Protein AF-A0A815V3P8-F1 (afdb_monomer_lite)

pLDDT: mean 80.85, std 13.57, range [45.38, 95.81]

Ra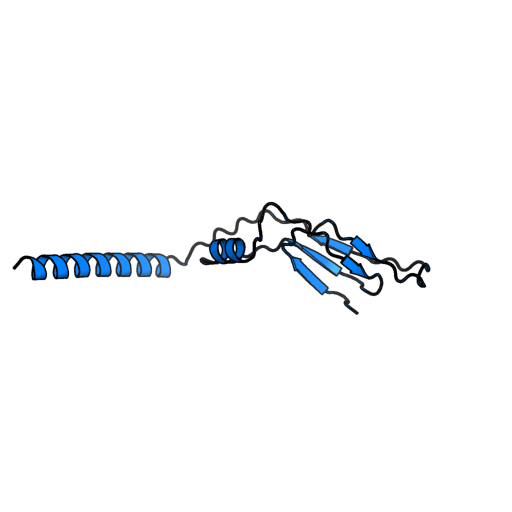dius of gyration: 24.32 Å; chains: 1; bounding box: 68×27×60 Å

Secondary structure (DSSP, 8-state):
--EEEEEEE--SSPPEEETT-EEEEEEE-----TTHHHHHHHHT--SSS--TT-PEEE--TT--S-----EEE-PPP------PPPHHHHHHHHHHHHHHHHHHHHHHHHH--

InterPro domains:
  IPR012945 Tubulin binding cofactor C-like domain [PF07986] (1-54)
  IPR016098 Cyclase-associated protein CAP/septum formation inhibitor MinC, C-terminal [G3DSA:2.160.20.70] (1-62)
  IPR039589 TBCC domain-containing protein 1 [PTHR16052] (2-58)

Structure (mmCIF, N/CA/C/O backbone):
data_AF-A0A815V3P8-F1
#
_entry.id   AF-A0A815V3P8-F1
#
loop_
_atom_site.group_PDB
_atom_site.id
_atom_site.type_symbol
_atom_site.label_atom_id
_atom_site.label_alt_id
_atom_site.label_comp_id
_atom_site.label_asym_id
_atom_site.label_entity_id
_atom_site.label_seq_id
_atom_site.pdbx_PDB_ins_code
_atom_site.Cartn_x
_atom_site.Cartn_y
_atom_site.Cartn_z
_atom_site.occupancy
_atom_site.B_iso_or_equiv
_atom_site.auth_seq_id
_atom_site.auth_comp_id
_atom_site.auth_asym_id
_atom_site.auth_atom_id
_atom_site.pdbx_PDB_model_num
ATOM 1 N N . GLN A 1 1 ? 4.442 6.345 -21.250 1.00 68.56 1 GLN A N 1
ATOM 2 C CA . GLN A 1 1 ? 5.806 6.284 -20.673 1.00 68.56 1 GLN A CA 1
ATOM 3 C C . GLN A 1 1 ? 5.741 6.929 -19.295 1.00 68.56 1 GLN A C 1
ATOM 5 O O . GLN A 1 1 ? 5.261 8.053 -19.228 1.00 68.56 1 GLN A O 1
ATOM 10 N N . CYS A 1 2 ? 6.145 6.244 -18.218 1.00 74.75 2 CYS A N 1
ATOM 11 C CA . CYS A 1 2 ? 6.155 6.834 -16.869 1.00 74.75 2 CYS A CA 1
ATOM 12 C C . CYS A 1 2 ? 7.538 7.408 -16.548 1.00 74.75 2 CYS A C 1
ATOM 14 O O . CYS A 1 2 ? 8.547 6.732 -16.739 1.00 74.75 2 CYS A O 1
ATOM 16 N N . ARG A 1 3 ? 7.591 8.647 -16.058 1.00 83.12 3 ARG A N 1
ATOM 17 C CA . ARG A 1 3 ? 8.836 9.317 -15.660 1.00 83.12 3 ARG A CA 1
ATOM 18 C C . ARG A 1 3 ? 8.631 9.994 -14.308 1.00 83.12 3 ARG A C 1
ATOM 20 O O . ARG A 1 3 ? 7.601 10.635 -14.116 1.00 83.12 3 ARG A O 1
ATOM 27 N N . SER A 1 4 ? 9.599 9.859 -13.400 1.00 85.81 4 SER A N 1
ATOM 28 C CA . SER A 1 4 ? 9.610 10.535 -12.087 1.00 85.81 4 SER A CA 1
ATOM 29 C C . SER A 1 4 ? 8.315 10.339 -11.286 1.00 85.81 4 SER A C 1
ATOM 31 O O . SER A 1 4 ? 7.708 11.303 -10.826 1.00 85.81 4 SER A O 1
ATOM 33 N N . SER A 1 5 ? 7.854 9.093 -11.159 1.00 87.31 5 SER A N 1
ATOM 34 C CA . SER A 1 5 ? 6.569 8.759 -10.526 1.00 87.31 5 SER A CA 1
ATOM 35 C C . SER A 1 5 ? 6.760 7.928 -9.259 1.00 87.31 5 SER A C 1
ATOM 37 O O . SER A 1 5 ? 7.646 7.072 -9.203 1.00 87.31 5 SER A O 1
ATOM 39 N N . SER A 1 6 ? 5.904 8.150 -8.261 1.00 90.12 6 SER A N 1
ATOM 40 C CA . SER A 1 6 ? 5.851 7.370 -7.024 1.00 90.12 6 SER A CA 1
ATOM 41 C C . SER A 1 6 ? 4.614 6.476 -6.973 1.00 90.12 6 SER A C 1
ATOM 43 O O . SER A 1 6 ? 3.487 6.916 -7.180 1.00 90.12 6 SER A O 1
ATOM 45 N N . PHE A 1 7 ? 4.831 5.202 -6.662 1.00 90.44 7 PHE A N 1
ATOM 46 C CA . PHE A 1 7 ? 3.802 4.177 -6.573 1.00 90.44 7 PHE A CA 1
ATOM 47 C C . PHE A 1 7 ? 3.770 3.601 -5.160 1.00 90.44 7 PHE A C 1
ATOM 49 O O . PHE A 1 7 ? 4.727 2.967 -4.712 1.00 90.44 7 PHE A O 1
ATOM 56 N N . HIS A 1 8 ? 2.648 3.801 -4.471 1.00 91.00 8 HIS A N 1
ATOM 57 C CA . HIS A 1 8 ? 2.351 3.189 -3.178 1.00 91.00 8 HIS A CA 1
ATOM 58 C C . HIS A 1 8 ? 1.419 2.005 -3.407 1.00 91.00 8 HIS A C 1
ATOM 60 O O . HIS A 1 8 ? 0.225 2.199 -3.627 1.00 91.00 8 HIS A O 1
ATOM 66 N N . ILE A 1 9 ? 1.963 0.789 -3.415 1.00 90.44 9 ILE A N 1
ATOM 67 C CA . ILE A 1 9 ? 1.238 -0.388 -3.906 1.00 90.44 9 ILE A CA 1
ATOM 68 C C . ILE A 1 9 ? 1.206 -1.530 -2.889 1.00 90.44 9 ILE A C 1
ATOM 70 O O . ILE A 1 9 ? 2.141 -1.754 -2.116 1.00 90.44 9 ILE A O 1
ATOM 74 N N . LEU A 1 10 ? 0.080 -2.241 -2.902 1.00 91.50 10 LEU A N 1
ATOM 75 C CA . LEU A 1 10 ? -0.134 -3.529 -2.258 1.00 91.50 10 LEU A CA 1
ATOM 76 C C . LEU A 1 10 ? -0.470 -4.507 -3.376 1.00 91.50 10 LEU A C 1
ATOM 78 O O . LEU A 1 10 ? -1.558 -4.434 -3.942 1.00 91.50 10 LEU A O 1
ATOM 82 N N . THR A 1 11 ? 0.471 -5.376 -3.731 1.00 90.81 11 THR A N 1
ATOM 83 C CA . THR A 1 11 ? 0.245 -6.356 -4.795 1.00 90.81 11 THR A CA 1
ATOM 84 C C . THR A 1 11 ? 0.708 -7.742 -4.369 1.00 90.81 11 THR A C 1
ATOM 86 O O . THR A 1 11 ? 1.846 -7.884 -3.915 1.00 90.81 11 THR A O 1
ATOM 89 N N . PRO A 1 12 ? -0.124 -8.782 -4.560 1.00 91.69 12 PRO A N 1
ATOM 90 C CA . PRO A 1 12 ? 0.288 -10.155 -4.306 1.00 91.69 12 PRO A CA 1
ATOM 91 C C . PRO A 1 12 ? 1.238 -10.695 -5.383 1.00 91.69 12 PRO A C 1
ATOM 93 O O . PRO A 1 12 ? 1.796 -11.778 -5.232 1.00 91.69 12 PRO A O 1
ATOM 96 N N . THR A 1 13 ? 1.435 -9.952 -6.476 1.00 91.81 13 THR A N 1
ATOM 97 C CA . THR A 1 13 ? 2.272 -10.329 -7.622 1.00 91.81 13 THR A CA 1
ATOM 98 C C . THR A 1 13 ? 3.363 -9.294 -7.880 1.00 91.81 13 THR A C 1
ATOM 100 O O . THR A 1 13 ? 3.274 -8.144 -7.447 1.00 91.81 13 THR A O 1
ATOM 103 N N . ARG A 1 14 ? 4.425 -9.702 -8.582 1.00 91.75 14 ARG A N 1
ATOM 104 C CA . ARG A 1 14 ? 5.574 -8.840 -8.892 1.00 91.75 14 ARG A CA 1
ATOM 105 C C . ARG A 1 14 ? 5.166 -7.735 -9.881 1.00 91.75 14 ARG A C 1
ATOM 107 O O . ARG A 1 14 ? 4.738 -8.077 -10.982 1.00 91.75 14 ARG A O 1
ATOM 114 N N . PRO A 1 15 ? 5.335 -6.440 -9.551 1.00 89.38 15 PRO A N 1
ATOM 115 C CA . PRO A 1 15 ? 5.035 -5.352 -10.482 1.00 89.38 15 PRO A CA 1
ATOM 116 C C . PRO A 1 15 ? 5.892 -5.454 -11.747 1.00 89.38 15 PRO A C 1
ATOM 118 O O . PRO A 1 15 ? 7.117 -5.492 -11.648 1.00 89.38 15 PRO A O 1
ATOM 121 N N . ALA A 1 16 ? 5.281 -5.468 -12.930 1.00 89.06 16 ALA A N 1
ATOM 122 C CA . ALA A 1 16 ? 6.020 -5.436 -14.189 1.00 89.06 16 ALA A CA 1
ATOM 123 C C . ALA A 1 16 ? 6.387 -3.990 -14.561 1.00 89.06 16 ALA A C 1
ATOM 125 O O . ALA A 1 16 ? 5.518 -3.127 -14.671 1.00 89.06 16 ALA A O 1
ATOM 126 N N . VAL A 1 17 ? 7.676 -3.726 -14.767 1.00 86.12 17 VAL A N 1
ATOM 127 C CA . VAL A 1 17 ? 8.217 -2.423 -15.168 1.00 86.12 17 VAL A CA 1
ATOM 128 C C . VAL A 1 17 ? 8.848 -2.561 -16.544 1.00 86.12 17 VAL A C 1
ATOM 130 O O . VAL A 1 17 ? 9.716 -3.403 -16.757 1.00 86.12 17 VAL A O 1
ATOM 133 N N . GLN A 1 18 ? 8.421 -1.734 -17.490 1.00 82.31 18 GLN A N 1
ATOM 134 C CA . GLN A 1 18 ? 9.059 -1.638 -18.801 1.00 82.31 18 GLN A CA 1
ATOM 135 C C . GLN A 1 18 ? 10.242 -0.658 -18.748 1.00 82.31 18 GLN A C 1
ATOM 137 O O . GLN A 1 18 ? 10.165 0.380 -18.090 1.00 82.31 18 GLN A O 1
ATOM 142 N N . LEU A 1 19 ? 11.326 -0.955 -19.472 1.00 72.94 19 LEU A N 1
ATOM 143 C CA . LEU A 1 19 ? 12.551 -0.127 -19.526 1.00 72.94 19 LEU A CA 1
ATOM 144 C C . LEU A 1 19 ? 12.388 1.270 -20.139 1.00 72.94 19 LEU A C 1
ATOM 146 O O . LEU A 1 19 ? 13.306 2.081 -20.071 1.00 72.94 19 LEU A O 1
ATOM 150 N N . ASN A 1 20 ? 11.224 1.573 -20.708 1.00 75.75 20 ASN A N 1
ATOM 151 C CA . ASN A 1 20 ? 10.869 2.923 -21.146 1.00 75.75 20 ASN A CA 1
ATOM 152 C C . ASN A 1 20 ? 10.438 3.841 -19.982 1.00 75.75 20 ASN A C 1
ATOM 154 O O . ASN A 1 20 ? 10.100 5.005 -20.218 1.00 75.75 20 ASN A O 1
ATOM 158 N N . CYS A 1 21 ? 10.421 3.325 -18.749 1.00 79.81 21 CYS A N 1
ATOM 159 C CA . CYS A 1 21 ? 10.156 4.089 -17.543 1.00 79.81 21 CYS A CA 1
ATOM 160 C C . CYS A 1 21 ? 11.459 4.483 -16.839 1.00 79.81 21 CYS A C 1
ATOM 162 O O . CYS A 1 21 ? 12.386 3.680 -16.730 1.00 79.81 21 CYS A O 1
ATOM 164 N N . SER A 1 22 ? 11.521 5.707 -16.318 1.00 81.06 22 SER A N 1
ATOM 165 C CA . SER A 1 22 ? 12.700 6.222 -15.614 1.00 81.06 22 SER A CA 1
ATOM 166 C C . SER A 1 22 ? 12.329 6.910 -14.302 1.00 81.06 22 SER A C 1
ATOM 168 O O . SER A 1 22 ? 11.260 7.509 -14.180 1.00 81.06 22 SER A O 1
ATOM 170 N N . ASN A 1 23 ? 13.232 6.830 -13.318 1.00 82.69 23 ASN A N 1
ATOM 171 C CA . ASN A 1 23 ? 13.080 7.455 -12.002 1.00 82.69 23 ASN A CA 1
ATOM 172 C C . ASN A 1 23 ? 11.778 7.039 -11.288 1.00 82.69 23 ASN A C 1
ATOM 174 O O . ASN A 1 23 ? 10.972 7.877 -10.882 1.00 82.69 23 ASN A O 1
ATOM 178 N N . LEU A 1 24 ? 11.534 5.729 -11.199 1.00 86.12 24 LEU A N 1
ATOM 179 C CA . LEU A 1 24 ? 10.353 5.201 -10.519 1.00 86.12 24 LEU A CA 1
ATOM 180 C C . LEU A 1 24 ? 10.651 4.946 -9.044 1.00 86.12 24 LEU A C 1
ATOM 182 O O . LEU A 1 24 ? 11.646 4.299 -8.714 1.00 86.12 24 LEU A O 1
ATOM 186 N N . LEU A 1 25 ? 9.752 5.394 -8.172 1.00 88.62 25 LEU A N 1
ATOM 187 C CA . LEU A 1 25 ? 9.781 5.105 -6.746 1.00 88.62 25 LEU A CA 1
ATOM 188 C C . LEU A 1 25 ? 8.673 4.108 -6.403 1.00 88.62 25 LEU A C 1
ATOM 190 O O . LEU A 1 25 ? 7.498 4.422 -6.572 1.00 88.62 25 LEU A O 1
ATOM 194 N N . PHE A 1 26 ? 9.027 2.944 -5.864 1.00 89.88 26 PHE A N 1
ATOM 195 C CA . PHE A 1 26 ? 8.054 2.026 -5.267 1.00 89.88 26 PHE A CA 1
ATOM 196 C C . PHE A 1 26 ? 8.114 2.095 -3.747 1.00 89.88 26 PHE A C 1
ATOM 198 O O . PHE A 1 26 ? 9.192 2.120 -3.146 1.00 89.88 26 PHE A O 1
ATOM 205 N N . ALA A 1 27 ? 6.939 2.101 -3.135 1.00 89.62 27 ALA A N 1
ATOM 206 C CA . ALA A 1 27 ? 6.738 2.095 -1.700 1.00 89.62 27 ALA A CA 1
ATOM 207 C C . ALA A 1 27 ? 5.561 1.169 -1.349 1.00 89.62 27 ALA A C 1
ATOM 209 O O . ALA A 1 27 ? 4.661 0.965 -2.172 1.00 89.62 27 ALA A O 1
ATOM 210 N N . PRO A 1 28 ? 5.528 0.623 -0.125 1.00 89.19 28 PRO A N 1
ATOM 211 C CA . PRO A 1 28 ? 4.375 -0.130 0.335 1.00 89.19 28 PRO A CA 1
ATOM 212 C C . PRO A 1 28 ? 3.162 0.793 0.474 1.00 89.19 28 PRO A C 1
ATOM 214 O O . PRO A 1 28 ? 3.273 1.961 0.863 1.00 89.19 28 PRO A O 1
ATOM 217 N N . TYR A 1 29 ? 1.987 0.253 0.176 1.00 88.06 29 TYR A N 1
ATOM 218 C CA . TYR A 1 29 ? 0.720 0.907 0.472 1.00 88.06 29 TYR A CA 1
ATOM 219 C C . TYR A 1 29 ? 0.490 0.955 1.988 1.00 88.06 29 TYR A C 1
ATOM 221 O O . TYR A 1 29 ? 0.351 -0.083 2.635 1.00 88.06 29 TYR A O 1
ATOM 229 N N . ASN A 1 30 ? 0.456 2.165 2.551 1.00 85.06 30 ASN A N 1
ATOM 230 C CA . ASN A 1 30 ? 0.22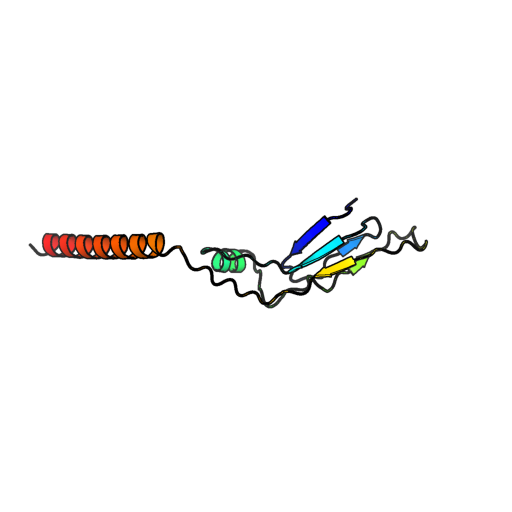5 2.401 3.974 1.00 85.06 30 ASN A CA 1
ATOM 231 C C . ASN A 1 30 ? -0.953 3.364 4.156 1.00 85.06 30 ASN A C 1
ATOM 233 O O . ASN A 1 30 ? -0.769 4.575 4.265 1.00 85.06 30 ASN A O 1
ATOM 237 N N . THR A 1 31 ? -2.169 2.823 4.142 1.00 84.69 31 THR A N 1
ATOM 238 C CA . THR A 1 31 ? -3.390 3.578 4.448 1.00 84.69 31 THR A CA 1
ATOM 239 C C . THR A 1 31 ? -4.121 2.935 5.607 1.00 84.69 31 THR A C 1
ATOM 241 O O . THR A 1 31 ? -4.078 1.713 5.768 1.00 84.69 31 THR A O 1
ATOM 244 N N . SER A 1 32 ? -4.865 3.742 6.349 1.00 83.94 32 SER A N 1
ATOM 245 C CA . SER A 1 32 ? -5.748 3.275 7.404 1.00 83.94 32 SER A CA 1
ATOM 246 C C . SER A 1 32 ? -7.072 4.019 7.312 1.00 83.94 32 SER A C 1
ATOM 248 O O . SER A 1 32 ? -7.099 5.243 7.229 1.00 83.94 32 SER A O 1
ATOM 250 N N . TYR A 1 33 ? -8.166 3.266 7.269 1.00 86.94 33 TYR A N 1
ATOM 251 C CA . TYR A 1 33 ? -9.527 3.777 7.387 1.00 86.94 33 TYR A CA 1
ATOM 252 C C . TYR A 1 33 ? -10.440 2.647 7.869 1.00 86.94 33 TYR A C 1
ATOM 254 O O . TYR A 1 33 ? -10.126 1.469 7.694 1.00 86.94 33 TYR A O 1
ATOM 262 N N . ILE A 1 34 ? -11.584 3.001 8.456 1.00 85.38 34 ILE A N 1
ATOM 263 C CA . ILE A 1 34 ? -12.466 2.073 9.189 1.00 85.38 34 ILE A CA 1
ATOM 264 C C . ILE A 1 34 ? -12.869 0.847 8.350 1.00 85.38 34 ILE A C 1
ATOM 266 O O . ILE A 1 34 ? -12.824 -0.280 8.831 1.00 85.38 34 ILE A O 1
ATOM 270 N N . LYS A 1 35 ? -13.218 1.048 7.074 1.00 90.25 35 LYS A N 1
ATOM 271 C CA . LYS A 1 35 ? -13.669 -0.023 6.165 1.00 90.25 35 LYS A CA 1
ATOM 272 C C . LYS A 1 35 ? -12.537 -0.765 5.446 1.00 90.25 35 LYS A C 1
ATOM 274 O O . LYS A 1 35 ? -12.809 -1.654 4.640 1.00 90.25 35 LYS A O 1
ATOM 279 N N . LEU A 1 36 ? -11.273 -0.427 5.711 1.00 88.25 36 LEU A N 1
ATOM 280 C CA . LEU A 1 36 ? -10.136 -1.035 5.019 1.00 88.25 36 LEU A CA 1
ATOM 281 C C . LEU A 1 36 ? -10.109 -2.566 5.160 1.00 88.25 36 LEU A C 1
ATOM 283 O O . LEU A 1 36 ? -9.952 -3.221 4.130 1.00 88.25 36 LEU A O 1
ATOM 287 N N . PRO A 1 37 ? -10.306 -3.168 6.353 1.00 88.50 37 PRO A N 1
ATOM 288 C CA . PRO A 1 37 ? -10.288 -4.626 6.485 1.00 88.50 37 PRO A CA 1
ATOM 289 C C . PRO A 1 37 ? -11.377 -5.309 5.648 1.00 88.50 37 PRO A C 1
ATOM 291 O O . PRO A 1 37 ? -11.129 -6.331 5.012 1.00 88.50 37 PRO A O 1
ATOM 294 N N . GLU A 1 38 ? -12.571 -4.715 5.596 1.00 91.81 38 GLU A N 1
ATOM 295 C CA . GLU A 1 38 ? -13.690 -5.224 4.803 1.00 91.81 38 GLU A CA 1
ATOM 296 C C . GLU A 1 38 ? -13.386 -5.153 3.300 1.00 91.81 38 GLU A C 1
ATOM 298 O O . GLU A 1 38 ? -13.584 -6.130 2.577 1.00 91.81 38 GLU A O 1
ATOM 303 N N . HIS A 1 39 ? -12.864 -4.023 2.819 1.00 93.19 39 HIS A N 1
ATOM 304 C CA . HIS A 1 39 ? -12.505 -3.850 1.411 1.00 93.19 39 HIS A CA 1
ATOM 305 C C . HIS A 1 39 ? -11.355 -4.770 0.992 1.00 93.19 39 HIS A C 1
ATOM 307 O O . HIS A 1 39 ? -11.407 -5.369 -0.082 1.00 93.19 39 HIS A O 1
ATOM 313 N N . MET A 1 40 ? -10.344 -4.935 1.848 1.00 91.00 40 MET A N 1
ATOM 314 C CA . MET A 1 40 ? -9.247 -5.876 1.615 1.00 91.00 40 MET A CA 1
ATOM 315 C C . MET A 1 40 ? -9.766 -7.312 1.506 1.00 91.00 40 MET A C 1
ATOM 317 O O . MET A 1 40 ? -9.436 -8.010 0.551 1.00 91.00 40 MET A O 1
ATOM 321 N N . LYS A 1 41 ? -10.673 -7.720 2.403 1.00 91.00 41 LYS A N 1
ATOM 322 C CA . LYS A 1 41 ? -11.316 -9.037 2.341 1.00 91.00 41 LYS A CA 1
ATOM 323 C C . LYS A 1 41 ? -12.130 -9.226 1.056 1.00 91.00 41 LYS A C 1
ATOM 325 O O . LYS A 1 41 ? -11.994 -10.259 0.410 1.00 91.00 41 LYS A O 1
ATOM 330 N N . LYS A 1 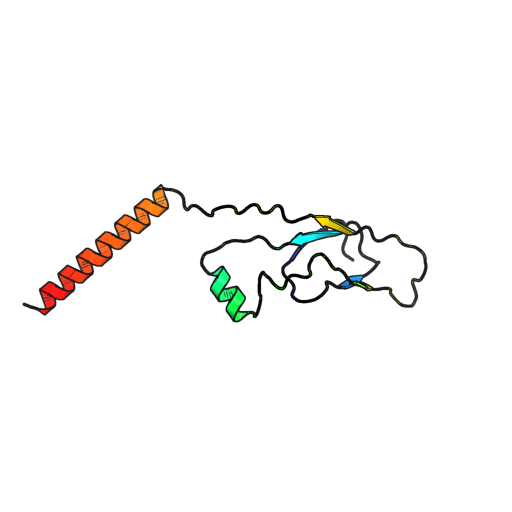42 ? -12.936 -8.235 0.654 1.00 94.00 42 LYS A N 1
ATOM 331 C CA . LYS A 1 42 ? -13.745 -8.288 -0.583 1.00 94.00 42 LYS A CA 1
ATOM 332 C C . LYS A 1 42 ? -12.898 -8.374 -1.855 1.00 94.00 42 LYS A C 1
ATOM 334 O O . LYS A 1 42 ? -13.325 -8.984 -2.825 1.00 94.00 42 LYS A O 1
ATOM 339 N N . THR A 1 43 ? -11.719 -7.759 -1.849 1.00 90.81 43 THR A N 1
ATOM 340 C CA . THR A 1 43 ? -10.797 -7.730 -2.999 1.00 90.81 43 THR A CA 1
ATOM 341 C C . THR A 1 43 ? -9.768 -8.860 -2.979 1.00 90.81 43 THR A C 1
ATOM 343 O O . THR A 1 43 ? -8.963 -8.961 -3.900 1.00 90.81 43 THR A O 1
ATOM 346 N N . GLY A 1 44 ? -9.774 -9.710 -1.944 1.00 89.38 44 GLY A N 1
ATOM 347 C CA . GLY A 1 44 ? -8.778 -10.769 -1.770 1.00 89.38 44 GLY A CA 1
ATOM 348 C C . GLY A 1 44 ? -7.360 -10.246 -1.511 1.00 89.38 44 GLY A C 1
ATOM 349 O O . GLY A 1 44 ? -6.390 -10.973 -1.714 1.00 89.38 44 GLY A O 1
ATOM 350 N N . LEU A 1 45 ? -7.217 -8.988 -1.085 1.00 89.88 45 LEU A N 1
ATOM 351 C CA . LEU A 1 45 ? -5.927 -8.383 -0.773 1.00 89.88 45 LEU A CA 1
ATOM 352 C C . LEU A 1 45 ? -5.524 -8.693 0.671 1.00 89.88 45 LEU A C 1
ATOM 354 O O . LEU A 1 45 ? -6.311 -8.535 1.602 1.00 89.88 45 LEU A O 1
ATOM 358 N N . CYS A 1 46 ? -4.261 -9.067 0.865 1.00 85.75 46 CYS A N 1
ATOM 359 C CA . CYS A 1 46 ? -3.683 -9.358 2.174 1.00 85.75 46 CYS A CA 1
ATOM 360 C C . CYS A 1 46 ? -2.425 -8.513 2.393 1.00 85.75 46 CYS A C 1
ATOM 362 O O . CYS A 1 46 ? -1.601 -8.403 1.488 1.00 85.75 46 CYS A O 1
ATOM 364 N N . LYS A 1 47 ? -2.262 -7.929 3.590 1.00 81.94 47 LYS A N 1
ATOM 365 C CA . LYS A 1 47 ? -1.078 -7.116 3.929 1.00 81.94 47 LYS A CA 1
ATOM 366 C C . LYS A 1 47 ? 0.209 -7.946 3.946 1.00 81.94 47 LYS A C 1
ATOM 368 O O . LYS A 1 47 ? 1.256 -7.427 3.568 1.00 81.94 47 LYS A O 1
ATOM 373 N N . ASP A 1 48 ? 0.105 -9.217 4.326 1.00 84.06 48 ASP A N 1
ATOM 374 C CA . ASP A 1 48 ? 1.246 -10.132 4.441 1.00 84.06 48 ASP A CA 1
ATOM 375 C C . ASP A 1 48 ? 1.756 -10.594 3.068 1.00 84.06 48 ASP A C 1
ATOM 377 O O . ASP A 1 48 ? 2.935 -10.902 2.899 1.00 84.06 48 ASP A O 1
ATOM 381 N N . LEU A 1 49 ? 0.882 -10.585 2.055 1.00 88.19 49 LEU A N 1
ATOM 382 C CA . LEU A 1 49 ? 1.223 -10.933 0.679 1.00 88.19 49 LEU A CA 1
ATOM 383 C C . LEU A 1 49 ? 1.444 -9.663 -0.150 1.00 88.19 49 LEU A C 1
ATOM 385 O O . LEU A 1 49 ? 0.601 -9.263 -0.953 1.00 88.19 49 LEU A O 1
ATOM 389 N N . ASN A 1 50 ? 2.599 -9.024 0.055 1.00 90.19 50 ASN A N 1
ATOM 390 C CA . ASN A 1 50 ? 2.956 -7.788 -0.637 1.00 90.19 50 ASN A CA 1
ATOM 391 C C . ASN A 1 50 ? 4.339 -7.854 -1.309 1.00 90.19 50 ASN A C 1
ATOM 393 O O . ASN A 1 50 ? 5.374 -7.764 -0.650 1.00 90.19 50 ASN A O 1
ATOM 397 N N . LEU A 1 51 ? 4.357 -7.948 -2.641 1.00 90.56 51 LEU A N 1
ATOM 398 C CA . LEU A 1 51 ? 5.559 -8.058 -3.478 1.00 90.56 51 LEU A CA 1
ATOM 399 C C . LEU A 1 51 ? 5.969 -6.738 -4.152 1.00 90.56 51 LEU A C 1
ATOM 401 O O . LEU A 1 51 ? 6.711 -6.746 -5.137 1.00 90.56 51 LEU A O 1
ATOM 405 N N . TRP A 1 52 ? 5.528 -5.596 -3.616 1.00 90.31 52 TRP A N 1
ATOM 406 C CA . TRP A 1 52 ? 5.872 -4.253 -4.108 1.00 90.31 52 TRP A CA 1
ATOM 407 C C . TRP A 1 52 ? 7.382 -4.022 -4.309 1.00 90.31 52 TRP A C 1
ATOM 409 O O . TRP A 1 52 ? 7.783 -3.284 -5.205 1.00 90.31 52 TRP A O 1
ATOM 419 N N . ASN A 1 53 ? 8.223 -4.661 -3.490 1.00 88.19 53 ASN A N 1
ATOM 420 C CA . ASN A 1 53 ? 9.680 -4.520 -3.496 1.00 88.19 53 ASN A CA 1
ATOM 421 C C . ASN A 1 53 ? 10.398 -5.468 -4.470 1.00 88.19 53 ASN A C 1
ATOM 423 O O . ASN A 1 53 ? 11.626 -5.446 -4.538 1.00 88.19 53 ASN A O 1
ATOM 427 N N . LYS A 1 54 ? 9.666 -6.308 -5.210 1.00 87.62 54 LYS A N 1
ATOM 428 C CA . LYS A 1 54 ? 10.232 -7.272 -6.166 1.00 87.62 54 LYS A CA 1
ATOM 429 C C . LYS A 1 54 ? 9.744 -7.009 -7.596 1.00 87.62 54 LYS A C 1
ATOM 431 O O . LYS A 1 54 ? 9.141 -7.910 -8.191 1.00 87.62 54 LYS A O 1
ATOM 436 N N . PRO A 1 55 ? 10.002 -5.823 -8.182 1.00 87.94 55 PRO A N 1
ATOM 437 C CA . PRO A 1 55 ? 9.597 -5.550 -9.553 1.00 87.94 55 PRO A CA 1
ATOM 438 C C . PRO A 1 55 ? 10.254 -6.531 -10.537 1.00 87.94 55 PRO A C 1
ATOM 440 O O . PRO A 1 55 ? 11.347 -7.063 -10.307 1.00 87.94 55 PRO A O 1
ATOM 443 N N . LEU A 1 56 ? 9.554 -6.812 -11.628 1.00 88.31 56 LEU A N 1
ATOM 444 C CA . LEU A 1 56 ? 10.050 -7.548 -12.780 1.00 88.31 56 LEU A CA 1
ATOM 445 C C . LEU A 1 56 ? 10.326 -6.542 -13.892 1.00 88.31 56 LEU A C 1
ATOM 447 O O . LEU A 1 56 ? 9.406 -5.895 -14.384 1.00 88.31 56 LEU A O 1
ATOM 451 N N . ILE A 1 57 ? 11.587 -6.415 -14.294 1.00 83.50 57 ILE A N 1
ATOM 452 C CA . ILE A 1 57 ? 11.959 -5.546 -15.409 1.00 83.50 57 ILE A CA 1
ATOM 453 C C . ILE A 1 57 ? 11.750 -6.328 -16.706 1.00 83.50 57 ILE A C 1
ATOM 455 O O . ILE A 1 57 ? 12.294 -7.418 -16.877 1.00 83.50 57 ILE A O 1
ATOM 459 N N . THR A 1 58 ? 10.937 -5.777 -17.601 1.00 79.88 58 THR A N 1
ATOM 460 C CA . THR A 1 58 ? 10.600 -6.367 -18.900 1.00 79.88 58 THR A CA 1
ATOM 461 C C . THR A 1 58 ? 11.249 -5.563 -20.023 1.00 79.88 58 THR A C 1
ATOM 463 O O . THR A 1 58 ? 11.201 -4.328 -20.041 1.00 79.88 58 THR A O 1
ATOM 466 N N . TYR A 1 59 ? 11.876 -6.282 -20.954 1.00 70.12 59 TYR A N 1
ATOM 467 C CA . TYR A 1 59 ? 12.580 -5.727 -22.105 1.00 70.12 59 TYR A CA 1
ATOM 468 C C . TYR A 1 59 ? 11.686 -5.858 -23.340 1.00 70.12 59 TYR A C 1
ATOM 470 O O . TYR A 1 59 ? 11.195 -6.956 -23.615 1.00 70.12 59 TYR A O 1
ATOM 478 N N . PRO A 1 60 ? 11.481 -4.790 -24.127 1.00 65.88 60 PRO A N 1
ATOM 479 C CA . PRO A 1 60 ? 11.053 -4.958 -25.506 1.00 65.88 60 PRO A CA 1
ATOM 480 C C . PRO A 1 60 ? 12.129 -5.768 -26.240 1.00 65.88 60 PRO A C 1
ATOM 482 O O . PRO A 1 60 ? 13.305 -5.418 -26.169 1.00 65.88 60 PRO A O 1
ATOM 485 N N . ALA A 1 61 ? 11.744 -6.827 -26.957 1.00 62.69 61 ALA A N 1
ATOM 486 C CA . ALA A 1 61 ? 12.679 -7.751 -27.616 1.00 62.69 61 ALA A CA 1
ATOM 487 C C . ALA A 1 61 ? 13.688 -7.074 -28.575 1.00 62.69 61 ALA A C 1
ATOM 489 O O . ALA A 1 61 ? 14.736 -7.638 -28.864 1.00 62.69 61 ALA A O 1
ATOM 490 N N . HIS A 1 62 ? 13.400 -5.855 -29.044 1.00 63.53 62 HIS A N 1
ATOM 491 C CA . HIS A 1 62 ? 14.257 -5.071 -29.939 1.00 63.53 62 HIS A CA 1
ATOM 492 C C . HIS A 1 62 ? 15.230 -4.116 -29.214 1.00 63.53 62 HIS A C 1
ATOM 494 O O . HIS A 1 62 ? 15.998 -3.415 -29.867 1.00 63.53 62 HIS A O 1
ATOM 500 N N . MET A 1 63 ? 15.202 -4.046 -27.878 1.00 57.19 63 MET A N 1
ATOM 501 C CA . MET A 1 63 ? 15.915 -3.038 -27.086 1.00 57.19 63 MET A CA 1
ATOM 502 C C . MET A 1 63 ? 16.897 -3.693 -26.100 1.00 57.19 63 MET A C 1
ATOM 504 O O . MET A 1 63 ? 16.812 -3.510 -24.890 1.00 57.19 63 MET A O 1
ATOM 508 N N . PHE A 1 64 ? 17.865 -4.450 -26.626 1.00 54.91 64 PHE A N 1
ATOM 509 C CA . PHE A 1 64 ? 19.025 -4.947 -25.860 1.00 54.91 64 PHE A CA 1
ATOM 510 C C . PHE A 1 64 ? 20.106 -3.871 -25.633 1.00 54.91 64 PHE A C 1
ATOM 512 O O . PHE A 1 64 ? 21.164 -4.145 -25.069 1.00 54.91 64 PHE A O 1
ATOM 519 N N . ASN A 1 65 ? 19.849 -2.623 -26.034 1.00 54.78 65 ASN A N 1
ATOM 520 C CA . ASN A 1 65 ? 20.781 -1.516 -25.855 1.00 54.78 65 ASN A CA 1
ATOM 521 C C . ASN A 1 65 ? 20.562 -0.815 -24.510 1.00 54.78 65 ASN A C 1
ATOM 523 O O . ASN A 1 65 ? 19.755 0.098 -24.382 1.00 54.78 65 ASN A O 1
ATOM 527 N N . LYS A 1 66 ? 21.310 -1.290 -23.508 1.00 53.44 66 LYS A N 1
ATOM 528 C CA . LYS A 1 66 ? 21.947 -0.545 -22.404 1.00 53.44 66 LYS A CA 1
ATOM 529 C C . LYS A 1 66 ? 21.272 0.773 -21.960 1.00 53.44 66 LYS A C 1
ATOM 531 O O . LYS A 1 66 ? 21.916 1.817 -21.896 1.00 53.44 66 LYS A O 1
ATOM 536 N N . HIS A 1 67 ? 19.994 0.739 -21.597 1.00 54.66 67 HIS A N 1
ATOM 537 C CA . HIS A 1 67 ? 19.365 1.813 -20.826 1.00 54.66 67 HIS A CA 1
ATOM 538 C C . HIS A 1 67 ? 19.226 1.363 -19.373 1.00 54.66 67 HIS A C 1
ATOM 540 O O . HIS A 1 67 ? 18.603 0.347 -19.077 1.00 54.66 67 HIS A O 1
ATOM 546 N N . SER A 1 68 ? 19.858 2.095 -18.457 1.00 56.72 68 SER A N 1
ATOM 547 C CA . SER A 1 68 ? 19.759 1.843 -17.022 1.00 56.72 68 SER A CA 1
ATOM 548 C C . SER A 1 68 ? 18.423 2.380 -16.501 1.00 56.72 68 SER A C 1
ATOM 550 O O . SER A 1 68 ? 18.259 3.587 -16.326 1.00 56.72 68 SER A O 1
ATOM 552 N N . CYS A 1 69 ? 17.452 1.496 -16.257 1.00 58.75 69 CYS A N 1
ATOM 553 C CA . CYS A 1 69 ? 16.246 1.851 -15.510 1.00 58.75 69 CYS A CA 1
ATOM 554 C C . CYS A 1 69 ? 16.598 1.937 -14.018 1.00 58.75 69 CYS A C 1
ATOM 556 O O . CYS A 1 69 ? 16.837 0.919 -13.369 1.00 58.75 69 CYS A O 1
ATOM 558 N N . THR A 1 70 ? 16.651 3.153 -13.473 1.00 63.19 70 THR A N 1
ATOM 559 C CA . THR A 1 70 ? 16.840 3.361 -12.033 1.00 63.19 70 THR A CA 1
ATOM 560 C C . THR A 1 70 ? 15.499 3.208 -11.323 1.00 63.19 70 THR A C 1
ATOM 562 O O . THR A 1 70 ? 14.604 4.043 -11.487 1.00 63.19 70 THR A O 1
ATOM 565 N N . ILE A 1 71 ? 15.368 2.142 -10.531 1.00 67.88 71 ILE A N 1
ATOM 566 C CA . ILE A 1 71 ? 14.225 1.907 -9.647 1.00 67.88 71 ILE A CA 1
ATOM 567 C C . ILE A 1 71 ? 14.659 2.199 -8.214 1.00 67.88 71 ILE A C 1
ATOM 569 O O . ILE A 1 71 ? 15.604 1.595 -7.708 1.00 67.88 71 ILE A O 1
ATOM 573 N N . ILE A 1 72 ? 13.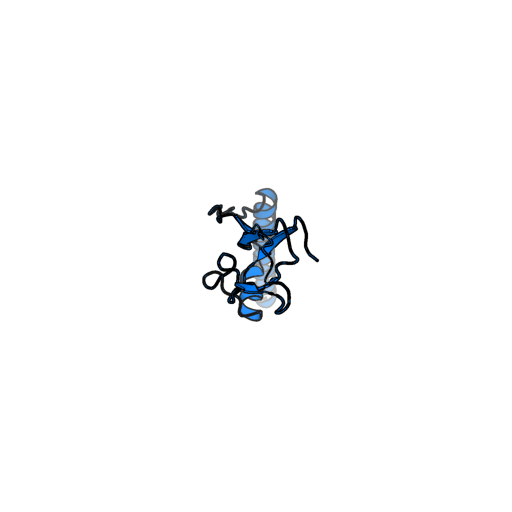949 3.106 -7.551 1.00 77.38 72 ILE A N 1
ATOM 574 C CA . ILE A 1 72 ? 14.181 3.457 -6.153 1.00 77.38 72 ILE A CA 1
ATOM 575 C C . ILE A 1 72 ? 13.140 2.728 -5.301 1.00 77.38 72 ILE A C 1
ATOM 577 O O . ILE A 1 72 ? 11.936 2.930 -5.453 1.00 77.38 72 ILE A O 1
ATOM 581 N N . LEU A 1 73 ? 13.599 1.877 -4.384 1.00 76.62 73 LEU A N 1
ATOM 582 C CA . LEU A 1 73 ? 12.734 1.187 -3.427 1.00 76.62 73 LEU A CA 1
ATOM 583 C C . LEU A 1 73 ? 12.769 1.926 -2.091 1.00 76.62 73 LEU A C 1
ATOM 585 O O . LEU A 1 73 ? 13.810 2.001 -1.437 1.00 76.62 73 LEU A O 1
ATOM 589 N N . ARG A 1 74 ? 11.627 2.464 -1.659 1.00 73.56 74 ARG A N 1
ATOM 590 C CA . ARG A 1 74 ? 11.508 3.106 -0.350 1.00 73.56 74 ARG A CA 1
ATOM 591 C C . ARG A 1 74 ? 11.058 2.076 0.676 1.00 73.56 74 ARG A C 1
ATOM 593 O O . ARG A 1 74 ? 9.926 1.607 0.623 1.00 73.56 74 ARG A O 1
ATOM 600 N N . LYS A 1 75 ? 11.937 1.742 1.625 1.00 62.97 75 LYS A N 1
ATOM 601 C CA . LYS A 1 75 ? 11.603 0.848 2.742 1.00 62.97 75 LYS A CA 1
ATOM 602 C C . LYS A 1 75 ? 10.383 1.398 3.492 1.00 62.97 75 LYS A C 1
ATOM 604 O O . LYS A 1 75 ? 10.310 2.605 3.741 1.00 62.97 75 LYS A O 1
ATOM 609 N N . SER A 1 76 ? 9.447 0.511 3.842 1.00 58.59 76 SER A N 1
ATOM 610 C CA . SER A 1 76 ? 8.404 0.825 4.819 1.00 58.59 76 SER A CA 1
ATOM 611 C C . SER A 1 76 ? 9.104 1.384 6.049 1.00 58.59 76 SER A C 1
ATOM 613 O O . SER A 1 76 ? 9.946 0.705 6.634 1.00 58.59 76 SER A O 1
ATOM 615 N N . ARG A 1 77 ? 8.824 2.632 6.422 1.00 56.62 77 ARG A N 1
ATOM 616 C CA . ARG A 1 77 ? 8.959 2.963 7.834 1.00 56.62 77 ARG A CA 1
ATOM 617 C C . ARG A 1 77 ? 7.769 2.264 8.457 1.00 56.62 77 ARG A C 1
ATOM 619 O O . ARG A 1 77 ? 6.650 2.531 8.020 1.00 56.62 77 ARG A O 1
ATOM 626 N N . ASP A 1 78 ? 8.005 1.376 9.412 1.00 51.47 78 ASP A N 1
ATOM 627 C CA . ASP A 1 78 ? 6.961 0.792 10.254 1.00 51.47 78 ASP A CA 1
ATOM 628 C C . ASP A 1 78 ? 6.395 1.895 11.162 1.00 51.47 78 ASP A C 1
ATOM 630 O O . ASP A 1 78 ? 6.447 1.852 12.383 1.00 51.47 78 ASP A O 1
ATOM 634 N N . CYS A 1 79 ? 5.905 2.970 10.550 1.00 45.81 79 CYS A N 1
ATOM 635 C CA . CYS A 1 79 ? 5.117 3.982 11.197 1.00 45.81 79 CYS A CA 1
ATOM 636 C C . CYS A 1 79 ? 3.725 3.380 11.271 1.00 45.81 79 CYS A C 1
ATOM 638 O O . CYS A 1 79 ? 2.881 3.597 10.398 1.00 45.81 79 CYS A O 1
ATOM 640 N N . PHE A 1 80 ? 3.517 2.587 12.319 1.00 45.38 80 PHE A N 1
ATOM 641 C CA . PHE A 1 80 ? 2.210 2.475 12.931 1.00 45.38 80 PHE A CA 1
ATOM 642 C C . PHE A 1 80 ? 1.813 3.917 13.259 1.00 45.38 80 PHE A C 1
ATOM 644 O O . PHE A 1 80 ? 2.327 4.502 14.205 1.00 45.38 80 PHE A O 1
ATOM 651 N N . ILE A 1 81 ? 1.040 4.556 12.384 1.00 52.66 81 ILE A N 1
ATOM 652 C CA . ILE A 1 81 ? 0.394 5.821 12.708 1.00 52.66 81 ILE A CA 1
ATOM 653 C C . ILE A 1 81 ? -0.860 5.366 13.440 1.00 52.66 81 ILE A C 1
ATOM 655 O O . ILE A 1 81 ? -1.800 4.923 12.769 1.00 52.66 81 ILE A O 1
ATOM 659 N N . PRO A 1 82 ? -0.877 5.350 14.785 1.00 52.09 82 PRO A N 1
ATOM 660 C CA . PRO A 1 82 ? -2.115 5.087 15.478 1.00 52.09 82 PRO A CA 1
ATOM 661 C C . PRO A 1 82 ? -3.088 6.162 15.008 1.00 52.09 82 PRO A C 1
ATOM 663 O O . PRO A 1 82 ? -2.844 7.361 15.129 1.00 52.09 82 PRO A O 1
ATOM 666 N N . CYS A 1 83 ? -4.146 5.716 14.346 1.00 58.06 83 CYS A N 1
ATOM 667 C CA . CYS A 1 83 ? -5.189 6.589 13.846 1.00 58.06 83 CYS A CA 1
ATOM 668 C C . CYS A 1 83 ? -6.061 6.952 15.042 1.00 58.06 83 CYS A C 1
ATOM 670 O O . CYS A 1 83 ? -7.179 6.459 15.165 1.00 58.06 83 CYS A O 1
ATOM 672 N N . PHE A 1 84 ? -5.507 7.728 15.973 1.00 63.50 84 PHE A N 1
ATOM 673 C CA . PHE A 1 84 ? -6.287 8.297 17.053 1.00 63.50 84 PHE A CA 1
ATOM 674 C C . PHE A 1 84 ? -7.247 9.293 16.419 1.00 63.50 84 PHE A C 1
ATOM 676 O O . PHE A 1 84 ? -6.840 10.223 15.719 1.00 63.50 84 PHE A O 1
ATOM 683 N N . ILE A 1 85 ? -8.536 9.038 16.605 1.00 74.69 85 ILE A N 1
ATOM 684 C CA . ILE A 1 85 ? -9.549 10.045 16.328 1.00 74.69 85 ILE A CA 1
ATOM 685 C C . ILE A 1 85 ? -9.297 11.234 17.268 1.00 74.69 85 ILE A C 1
ATOM 687 O O . ILE A 1 85 ? -8.857 11.019 18.399 1.00 74.69 85 ILE A O 1
ATOM 691 N N . PRO A 1 86 ? -9.529 12.481 16.828 1.00 87.44 86 PRO A N 1
ATOM 692 C CA . PRO A 1 86 ? -9.474 13.627 17.726 1.00 87.44 86 PRO A CA 1
ATOM 693 C C . PRO A 1 86 ? -10.352 13.388 18.958 1.00 87.44 86 PRO A C 1
ATOM 695 O O . PRO A 1 86 ? -11.439 12.812 18.841 1.00 87.44 86 PRO A O 1
ATOM 698 N N . ILE A 1 87 ? -9.893 13.835 20.126 1.00 85.31 87 ILE A N 1
ATOM 699 C CA . ILE A 1 87 ? -10.567 13.593 21.410 1.00 85.31 87 ILE A CA 1
ATOM 700 C C . ILE A 1 87 ? -12.001 14.141 21.411 1.00 85.31 87 ILE A C 1
ATOM 702 O O . ILE A 1 87 ? -12.904 13.578 22.024 1.00 85.31 87 ILE A O 1
ATOM 706 N N . GLU A 1 88 ? -12.253 15.210 20.658 1.00 90.81 88 GLU A N 1
ATOM 707 C CA . GLU A 1 88 ? -13.580 15.790 20.470 1.00 90.81 88 GLU A CA 1
ATOM 708 C C . GLU A 1 88 ? -14.522 14.810 19.768 1.00 90.81 88 GLU A C 1
ATOM 710 O O . GLU A 1 88 ? -15.694 14.701 20.130 1.00 90.81 88 GLU A O 1
ATOM 715 N N . TYR A 1 89 ? -14.003 14.074 18.783 1.00 82.75 89 TYR A N 1
ATOM 716 C CA . TYR A 1 89 ? -14.758 13.069 18.046 1.00 82.75 89 TYR A CA 1
ATOM 717 C C . TYR A 1 89 ? -15.009 11.827 18.904 1.00 82.75 89 TYR A C 1
ATOM 719 O O . TYR A 1 89 ? -16.113 11.288 18.887 1.00 82.75 89 TYR A O 1
ATOM 727 N N . GLU A 1 90 ? -14.029 11.411 19.705 1.00 89.31 90 GLU A N 1
ATOM 728 C CA . GLU A 1 90 ? -14.192 10.321 20.674 1.00 89.31 90 GLU A CA 1
ATOM 729 C C . GLU A 1 90 ? -15.287 10.643 21.701 1.00 89.31 90 GLU A C 1
ATOM 731 O O . GLU A 1 90 ? -16.228 9.870 21.885 1.00 89.31 90 GLU A O 1
ATOM 736 N N . ASN A 1 91 ? -15.253 11.851 22.265 1.00 93.00 91 ASN A N 1
ATOM 737 C CA . ASN A 1 91 ? -16.283 12.346 23.176 1.00 93.00 91 ASN A CA 1
ATOM 738 C C . ASN A 1 91 ? -17.666 12.432 22.512 1.00 93.00 91 ASN A C 1
ATOM 740 O O . ASN A 1 91 ? -18.686 12.153 23.147 1.00 93.00 91 ASN A O 1
ATOM 744 N N . ALA A 1 92 ? -17.729 12.834 21.240 1.00 92.00 92 ALA A N 1
ATOM 745 C CA . ALA A 1 92 ? -18.981 12.880 20.489 1.00 92.00 92 ALA A CA 1
ATOM 746 C C . ALA A 1 92 ? -19.561 11.476 20.247 1.00 92.00 92 ALA A C 1
ATOM 748 O O . ALA A 1 92 ? -20.780 11.298 20.336 1.00 92.00 92 ALA A O 1
ATOM 749 N N . LEU A 1 93 ? -18.710 10.477 19.988 1.00 87.31 93 LEU A N 1
ATOM 750 C CA . LEU A 1 93 ? -19.127 9.079 19.860 1.00 87.31 93 LEU A CA 1
ATOM 751 C C . LEU A 1 93 ? -19.667 8.526 21.181 1.00 87.31 93 LEU A C 1
ATOM 753 O O . LEU A 1 93 ? -20.735 7.915 21.175 1.00 87.31 93 LEU A O 1
ATOM 757 N N . ASP A 1 94 ? -18.993 8.787 22.301 1.00 94.44 94 ASP A N 1
ATOM 758 C CA . ASP A 1 94 ? -19.437 8.330 23.623 1.00 94.44 94 ASP A CA 1
ATOM 759 C C . ASP A 1 94 ? -20.783 8.960 24.024 1.00 94.44 94 ASP A C 1
ATOM 761 O O . ASP A 1 94 ? -21.714 8.264 24.435 1.00 94.44 94 ASP A O 1
ATOM 765 N N . LYS A 1 95 ? -20.947 10.273 23.799 1.00 95.56 95 LYS A N 1
ATOM 766 C CA . LYS A 1 95 ? -22.235 10.964 23.999 1.00 95.56 95 LYS A CA 1
ATOM 767 C C . LYS A 1 95 ? -23.346 10.337 23.166 1.00 95.56 95 LYS A C 1
ATOM 769 O O . LYS A 1 95 ? -24.408 10.026 23.700 1.00 95.56 95 LYS A O 1
ATOM 774 N N . ARG A 1 96 ? -23.095 10.123 21.871 1.00 94.94 96 ARG A N 1
ATOM 775 C CA . ARG A 1 96 ? -24.062 9.485 20.973 1.00 94.94 96 ARG A CA 1
ATOM 776 C C . ARG A 1 96 ? -24.434 8.089 21.471 1.00 94.94 96 ARG A C 1
ATOM 778 O O . ARG A 1 96 ? -25.613 7.751 21.463 1.00 94.94 96 ARG A O 1
ATOM 785 N N . GLN A 1 97 ? -23.456 7.295 21.903 1.00 94.62 97 GLN A N 1
ATOM 786 C CA . GLN A 1 97 ? -23.692 5.933 22.372 1.00 94.62 97 GLN A CA 1
ATOM 787 C C . GLN A 1 97 ? -24.559 5.912 23.637 1.00 94.62 97 GLN A C 1
ATOM 789 O O . GLN A 1 97 ? -25.508 5.132 23.704 1.00 94.62 97 GLN A O 1
ATOM 794 N N . LYS A 1 98 ? -24.300 6.818 24.588 1.00 95.81 98 LYS A N 1
ATOM 795 C CA . LYS A 1 98 ? -25.118 6.996 25.800 1.00 95.81 98 LYS A CA 1
ATOM 796 C C . LYS A 1 98 ? -26.555 7.402 25.474 1.00 95.81 98 LYS A C 1
ATOM 798 O O . LYS A 1 98 ? -27.492 6.825 26.023 1.00 95.81 98 LYS A O 1
ATOM 803 N N . SER A 1 99 ? -26.744 8.345 24.550 1.00 94.62 99 SER A N 1
ATOM 804 C CA . SER A 1 99 ? -28.083 8.744 24.097 1.00 94.62 99 SER A CA 1
ATOM 805 C C . SER A 1 99 ? -28.835 7.588 23.439 1.00 94.62 99 SER A C 1
ATOM 807 O O . SER A 1 99 ? -30.010 7.397 23.726 1.00 94.62 99 SER A O 1
ATOM 809 N N . ILE A 1 100 ? -28.164 6.780 22.609 1.00 94.06 100 ILE A N 1
ATOM 810 C CA . ILE A 1 100 ? -28.773 5.592 21.992 1.00 94.06 100 ILE A CA 1
ATOM 811 C C . ILE A 1 100 ? -29.202 4.581 23.062 1.00 94.06 100 ILE A C 1
ATOM 813 O O . ILE A 1 100 ? -30.306 4.054 22.971 1.00 94.06 100 ILE A O 1
ATOM 817 N N . SER A 1 101 ? -28.370 4.322 24.077 1.00 92.62 101 SER A N 1
ATOM 818 C CA . SER A 1 101 ? -28.733 3.387 25.151 1.00 92.62 101 SER A CA 1
ATOM 819 C C . SER A 1 101 ? -29.891 3.885 26.014 1.00 92.62 101 SER A C 1
ATOM 821 O O . SER A 1 101 ? -30.747 3.090 26.381 1.00 92.62 101 SER A O 1
ATOM 823 N N . LEU A 1 102 ? -29.946 5.189 26.307 1.00 95.50 102 LEU A N 1
ATOM 824 C CA . LEU A 1 102 ? -31.056 5.780 27.059 1.00 95.50 102 LEU A CA 1
ATOM 825 C C . LEU A 1 102 ? -32.367 5.643 26.288 1.00 95.50 102 LEU A C 1
ATOM 827 O O . LEU A 1 102 ? -33.330 5.104 26.819 1.00 95.50 102 LEU A O 1
ATOM 831 N N . LEU A 1 103 ? -32.363 6.036 25.013 1.00 90.81 103 LEU A N 1
ATOM 832 C CA . LEU A 1 103 ? -33.527 5.906 24.138 1.00 90.81 103 LEU A CA 1
ATOM 833 C C . LEU A 1 103 ? -33.980 4.448 23.995 1.00 90.81 103 LEU A C 1
ATOM 835 O O . LEU A 1 103 ? -35.175 4.177 23.972 1.00 90.81 103 LEU A O 1
ATOM 839 N N . ALA A 1 104 ? -33.045 3.498 23.910 1.00 91.50 104 ALA A N 1
ATOM 840 C CA . ALA A 1 104 ? -33.383 2.079 23.844 1.00 91.50 104 ALA A CA 1
ATOM 841 C C . ALA A 1 104 ? -34.114 1.605 25.111 1.00 91.50 104 ALA A C 1
ATOM 843 O O . ALA A 1 104 ? -35.104 0.887 24.994 1.00 91.50 104 ALA A O 1
ATOM 844 N N . ASN A 1 105 ? -33.664 2.047 26.288 1.00 90.88 105 ASN A N 1
ATOM 845 C CA . ASN A 1 105 ? -34.297 1.708 27.562 1.00 90.88 105 ASN A CA 1
ATOM 846 C C . ASN A 1 105 ? -35.681 2.366 27.710 1.00 90.88 105 ASN A C 1
ATOM 848 O O . ASN A 1 105 ? -36.633 1.709 28.119 1.00 90.88 105 ASN A O 1
ATOM 852 N N . GLU A 1 106 ? -35.828 3.631 27.305 1.00 93.00 106 GLU A N 1
ATOM 853 C CA . GLU A 1 106 ? -37.128 4.322 27.304 1.00 93.00 106 GLU A CA 1
ATOM 854 C C . GLU A 1 106 ? -38.150 3.614 26.404 1.00 93.00 106 GLU A C 1
ATOM 856 O O . GLU A 1 106 ? -39.317 3.477 26.768 1.00 93.00 106 GLU A O 1
ATOM 861 N N . ILE A 1 107 ? -37.717 3.117 25.240 1.00 89.56 107 ILE A N 1
ATOM 862 C CA . ILE A 1 107 ? -38.574 2.337 24.338 1.00 89.56 107 ILE A CA 1
ATOM 863 C C . ILE A 1 107 ? -38.988 1.013 24.988 1.00 89.56 107 ILE A C 1
ATOM 865 O O . ILE A 1 107 ? -40.156 0.640 24.889 1.00 89.56 107 ILE A O 1
ATOM 869 N N . THR A 1 108 ? -38.073 0.303 25.657 1.00 89.12 108 THR A N 1
ATOM 870 C CA . THR A 1 108 ? -38.421 -0.952 26.342 1.00 89.12 108 THR A CA 1
ATOM 871 C C . THR A 1 108 ? -39.369 -0.725 27.515 1.00 89.12 108 THR A C 1
ATOM 873 O O . THR A 1 108 ? -40.317 -1.490 27.678 1.00 89.12 108 THR A O 1
ATOM 876 N N . ASP A 1 109 ? -39.178 0.351 28.278 1.00 86.00 109 ASP A N 1
ATOM 877 C CA . ASP A 1 109 ? -40.047 0.709 29.404 1.00 86.00 109 ASP A CA 1
ATOM 878 C C . ASP A 1 109 ? -41.446 1.128 28.922 1.00 86.00 109 ASP A C 1
ATOM 880 O O . ASP A 1 109 ? -42.452 0.804 29.554 1.00 86.00 109 ASP A O 1
ATOM 884 N N . ALA A 1 110 ? -41.536 1.793 27.767 1.00 80.38 110 ALA A N 1
ATOM 885 C CA . ALA A 1 110 ? -42.804 2.136 27.124 1.00 80.38 110 ALA A CA 1
ATOM 886 C C . ALA A 1 110 ? -43.531 0.926 26.506 1.00 80.38 110 ALA A C 1
ATOM 888 O O . ALA A 1 110 ? -44.733 1.002 26.281 1.00 80.38 110 ALA A O 1
ATOM 889 N N . GLN A 1 111 ? -42.830 -0.176 26.216 1.00 73.44 111 GLN A N 1
ATOM 890 C CA . GLN A 1 111 ? -43.425 -1.430 25.725 1.00 73.44 111 GLN A CA 1
ATOM 891 C C . GLN A 1 111 ? -43.880 -2.373 26.851 1.00 73.44 111 GLN A C 1
ATOM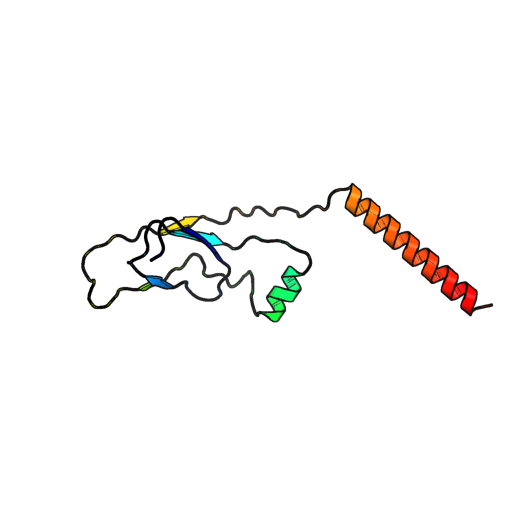 893 O O . GLN A 1 111 ? -44.618 -3.321 26.584 1.00 73.44 111 GLN A O 1
ATOM 898 N N . LEU A 1 112 ? -43.413 -2.147 28.082 1.00 65.25 112 LEU A N 1
ATOM 899 C CA . LEU A 1 112 ? -43.740 -2.943 29.271 1.00 65.25 112 LEU A CA 1
ATOM 900 C C . LEU A 1 112 ? -44.897 -2.356 30.104 1.00 65.25 112 LEU A C 1
ATOM 902 O O . LEU A 1 112 ? -45.358 -3.027 31.028 1.00 65.25 112 LEU A O 1
ATOM 906 N N . ASN A 1 113 ? -45.359 -1.145 29.775 1.00 52.62 113 ASN A N 1
ATOM 907 C CA . ASN A 1 113 ? -46.553 -0.493 30.331 1.00 52.62 113 ASN A CA 1
ATOM 908 C C . ASN A 1 113 ? -47.716 -0.529 29.334 1.00 52.62 113 ASN A C 1
ATOM 910 O O . ASN A 1 113 ? -48.876 -0.545 29.804 1.00 52.62 113 ASN A O 1
#

Sequence (113 aa):
QCRSSSFHILTPTRPAVQLNCSNLLFAPYNTSYIKLPEHMKKTGLCKDLNLWNKPLITYPAHMFNKHSCTIILRKSRDCFIPCFIPIEYENALDKRQKSISLLANEITDAQLN

Foldseek 3Di:
DAEQDEDADFD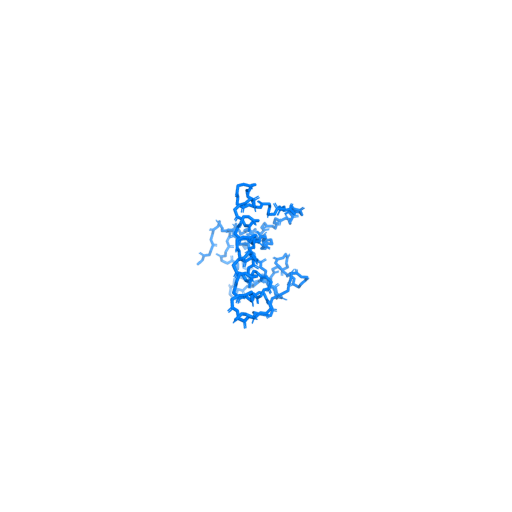LDAAEDELVYANYEFEHNDDDDDCVVVVCVVVVTDSVRGNSVHHDYDYDPVPPPDRDHDYHYDYDPPPPVPPDDPVVVVVVVVVVVVVVVVVVVVVVVVVVD

Organism: NCBI:txid1234261